Protein AF-A0A7S0KG75-F1 (afdb_monomer_lite)

Radius of gyration: 13.05 Å; chains: 1; bounding box: 37×30×33 Å

Sequence (115 aa):
DIAEVRFYCHTSNHNRVINFSTKNNWVRTMILNGQMNSNTASHWNSGTTKLKGHTGFLPDTTTSTYTGSIESKIAFLDGNYHQFAFNPGSSRWQCDDNWDTSAATSHQIWIKLAR

Foldseek 3Di:
DFQKKWKWKDKPVDQAIATKMARQPLVVVCVVPQWCPPQALCSWLPRMGHDPRHGAPPPVQWDDADTDGQQCDWGTDHPVAQTQHHNVVDPGGGHGHDDDNPMDMDMDMDTHDDD

Structure (mmCIF, N/CA/C/O backbone):
data_AF-A0A7S0KG75-F1
#
_entry.id   AF-A0A7S0KG75-F1
#
loop_
_atom_site.group_PDB
_atom_site.id
_atom_site.type_symbol
_atom_site.label_atom_id
_atom_site.label_alt_id
_atom_site.label_comp_id
_atom_site.label_asym_id
_atom_site.label_entity_id
_atom_site.label_seq_id
_atom_site.pdbx_PDB_ins_code
_atom_site.Cartn_x
_atom_site.Cartn_y
_atom_site.Cartn_z
_atom_site.occupancy
_atom_site.B_iso_or_equiv
_atom_site.auth_seq_id
_atom_site.auth_comp_id
_atom_site.auth_asym_id
_atom_site.auth_atom_id
_atom_site.pdbx_PDB_model_num
ATOM 1 N N . ASP A 1 1 ? -17.411 4.753 10.000 1.00 86.69 1 ASP A N 1
ATOM 2 C CA . ASP A 1 1 ? -15.975 4.646 10.329 1.00 86.69 1 ASP A CA 1
ATOM 3 C C . ASP A 1 1 ? -15.383 3.436 9.595 1.00 86.69 1 ASP A C 1
ATOM 5 O O . ASP A 1 1 ? -16.129 2.521 9.253 1.00 86.69 1 ASP A O 1
ATOM 9 N N . ILE A 1 2 ? -14.086 3.435 9.294 1.00 94.94 2 ILE A N 1
ATOM 10 C CA . ILE A 1 2 ? -13.360 2.292 8.713 1.00 94.94 2 ILE A CA 1
ATOM 11 C C . ILE A 1 2 ? -12.892 1.410 9.863 1.00 94.94 2 ILE A C 1
ATOM 13 O O . ILE A 1 2 ? -12.259 1.936 10.751 1.00 94.94 2 ILE A O 1
ATOM 17 N N . ALA A 1 3 ? -13.118 0.099 9.869 1.00 96.56 3 ALA A N 1
ATOM 18 C CA . ALA A 1 3 ? -12.568 -0.803 10.889 1.00 96.56 3 ALA A CA 1
ATOM 19 C C . ALA A 1 3 ? -11.146 -1.289 10.559 1.00 96.56 3 ALA A C 1
ATOM 21 O O . ALA A 1 3 ? -10.327 -1.494 11.453 1.00 96.56 3 ALA A O 1
ATOM 22 N N . GLU A 1 4 ? -10.865 -1.518 9.277 1.00 97.69 4 GLU A N 1
ATOM 23 C CA . GLU A 1 4 ? -9.626 -2.134 8.802 1.00 97.69 4 GLU A CA 1
ATOM 24 C C . GLU A 1 4 ? -9.419 -1.811 7.321 1.00 97.69 4 GLU A C 1
ATOM 26 O O . GLU A 1 4 ? -10.386 -1.726 6.556 1.00 97.69 4 GLU A O 1
ATOM 31 N N . VAL A 1 5 ? -8.160 -1.654 6.919 1.00 98.00 5 VAL A N 1
ATOM 32 C CA . VAL A 1 5 ? -7.767 -1.429 5.525 1.00 98.00 5 VAL A CA 1
ATOM 33 C C . VAL A 1 5 ? -6.897 -2.590 5.074 1.00 98.00 5 VAL A C 1
ATOM 35 O O . VAL A 1 5 ? -5.967 -2.973 5.783 1.00 98.00 5 VAL A O 1
ATOM 38 N N . ARG A 1 6 ? -7.182 -3.140 3.894 1.00 98.19 6 ARG A N 1
ATOM 39 C CA . ARG A 1 6 ? -6.338 -4.129 3.221 1.00 98.19 6 ARG A CA 1
ATOM 40 C C . ARG A 1 6 ? -5.634 -3.484 2.038 1.00 98.19 6 ARG A C 1
ATOM 42 O O . ARG A 1 6 ? -6.293 -2.856 1.215 1.00 98.19 6 ARG A O 1
ATOM 49 N N . PHE A 1 7 ? -4.337 -3.728 1.932 1.00 98.06 7 PHE A N 1
ATOM 50 C CA . PHE A 1 7 ? -3.499 -3.333 0.810 1.00 98.06 7 PHE A CA 1
ATOM 51 C C . PHE A 1 7 ? -3.077 -4.568 0.031 1.00 98.06 7 PHE A C 1
ATOM 53 O O . PHE A 1 7 ? -2.657 -5.577 0.607 1.00 98.06 7 PHE A O 1
ATOM 60 N N . TYR A 1 8 ? -3.179 -4.467 -1.286 1.00 98.19 8 TYR A N 1
ATOM 61 C CA . TYR A 1 8 ? -2.627 -5.430 -2.215 1.00 98.19 8 TYR A CA 1
ATOM 62 C C . TYR A 1 8 ? -1.927 -4.713 -3.352 1.00 98.19 8 TYR A C 1
ATOM 64 O O . TYR A 1 8 ? -2.441 -3.720 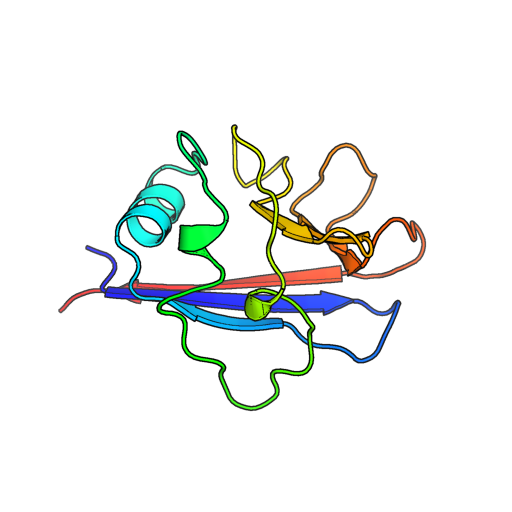-3.873 1.00 98.19 8 TYR A O 1
ATOM 72 N N . CYS A 1 9 ? -0.793 -5.252 -3.777 1.00 97.19 9 CYS A N 1
ATOM 73 C CA . CYS A 1 9 ? -0.262 -4.927 -5.083 1.00 97.19 9 CYS A CA 1
ATOM 74 C C . CYS A 1 9 ? 0.486 -6.111 -5.697 1.00 97.19 9 CYS A C 1
ATOM 76 O O . CYS A 1 9 ? 0.979 -7.004 -5.000 1.00 97.19 9 CYS A O 1
ATOM 78 N N . HIS A 1 10 ? 0.572 -6.076 -7.023 1.00 96.69 10 HIS A N 1
ATOM 79 C CA . HIS A 1 10 ? 1.372 -6.979 -7.836 1.00 96.69 10 HIS A CA 1
ATOM 80 C C . HIS A 1 10 ? 1.880 -6.239 -9.082 1.00 96.69 10 HIS A C 1
ATOM 82 O O . HIS A 1 10 ? 1.243 -5.296 -9.557 1.00 96.69 10 HIS A O 1
ATOM 88 N N . THR A 1 11 ? 3.017 -6.673 -9.619 1.00 95.69 11 THR A N 1
ATOM 89 C CA . THR A 1 11 ? 3.648 -6.125 -10.824 1.00 95.69 11 THR A CA 1
ATOM 90 C C . THR A 1 11 ? 4.145 -7.257 -11.717 1.00 95.69 11 THR A C 1
ATOM 92 O O . THR A 1 11 ? 4.580 -8.284 -11.207 1.00 95.69 11 THR A O 1
ATOM 95 N N . SER A 1 12 ? 4.135 -7.079 -13.039 1.00 95.12 12 SER A N 1
ATOM 96 C CA . SER A 1 12 ? 4.687 -8.069 -13.977 1.00 95.12 12 SER A CA 1
ATOM 97 C C . SER A 1 12 ? 6.220 -8.151 -13.958 1.00 95.12 12 SER A C 1
ATOM 99 O O . SER A 1 12 ? 6.779 -9.070 -14.547 1.00 95.12 12 SER A O 1
ATOM 101 N N . ASN A 1 13 ? 6.899 -7.212 -13.291 1.00 94.44 13 ASN A N 1
ATOM 102 C CA . ASN A 1 13 ? 8.360 -7.182 -13.154 1.00 94.44 13 ASN A CA 1
ATOM 103 C C . ASN A 1 13 ? 8.898 -8.346 -12.292 1.00 94.44 13 ASN A C 1
ATOM 105 O O . ASN A 1 13 ? 10.035 -8.783 -12.442 1.00 94.44 13 ASN A O 1
ATOM 109 N N . HIS A 1 14 ? 8.085 -8.872 -11.368 1.00 95.19 14 HIS A N 1
ATOM 110 C CA . HIS A 1 14 ? 8.473 -9.978 -10.493 1.00 95.19 14 HIS A CA 1
ATOM 111 C C . HIS A 1 14 ? 7.271 -10.708 -9.882 1.00 95.19 14 HIS A C 1
ATOM 113 O O . HIS A 1 14 ? 6.160 -10.196 -9.817 1.00 95.19 14 HIS A O 1
ATOM 119 N N . ASN A 1 15 ? 7.512 -11.872 -9.278 1.00 96.12 15 ASN A N 1
ATOM 120 C CA . ASN A 1 15 ? 6.446 -12.713 -8.714 1.00 96.12 15 ASN A CA 1
ATOM 121 C C . ASN A 1 15 ? 6.052 -12.392 -7.259 1.00 96.12 15 ASN A C 1
ATOM 123 O O . ASN A 1 15 ? 5.215 -13.092 -6.685 1.00 96.12 15 ASN A O 1
ATOM 127 N N . ARG A 1 16 ? 6.653 -11.374 -6.627 1.00 97.69 16 ARG A N 1
ATOM 128 C CA . ARG A 1 16 ? 6.275 -10.969 -5.265 1.00 97.69 16 ARG A CA 1
ATOM 129 C C . ARG A 1 16 ? 4.914 -10.275 -5.238 1.00 97.69 16 ARG A C 1
ATOM 131 O O . ARG A 1 16 ? 4.514 -9.613 -6.198 1.00 97.69 16 ARG A O 1
ATOM 138 N N . VAL A 1 17 ? 4.216 -10.441 -4.120 1.00 98.38 17 VAL A N 1
ATOM 139 C CA . VAL A 1 17 ? 2.882 -9.892 -3.875 1.00 98.38 17 VAL A CA 1
ATOM 140 C C . VAL A 1 17 ? 2.855 -9.246 -2.498 1.00 98.38 17 VAL A C 1
ATOM 142 O O . VAL A 1 17 ? 3.062 -9.916 -1.482 1.00 98.38 17 VAL A O 1
ATOM 145 N N . ILE A 1 18 ? 2.515 -7.961 -2.451 1.00 98.62 18 ILE A N 1
ATOM 146 C CA . ILE A 1 18 ? 2.139 -7.307 -1.199 1.00 98.62 18 ILE A CA 1
ATOM 147 C C . ILE A 1 18 ? 0.671 -7.641 -0.959 1.00 98.62 18 ILE A C 1
ATOM 149 O O . ILE A 1 18 ? -0.174 -7.388 -1.809 1.00 98.62 18 ILE A O 1
ATOM 153 N N . ASN A 1 19 ? 0.361 -8.244 0.184 1.00 98.62 19 ASN A N 1
ATOM 154 C CA . ASN A 1 19 ? -1.009 -8.536 0.610 1.00 98.62 19 ASN A CA 1
ATOM 155 C C . ASN A 1 19 ? -1.115 -8.520 2.140 1.00 98.62 19 ASN A C 1
ATOM 157 O O . ASN A 1 19 ? -0.722 -9.479 2.806 1.00 98.62 19 ASN A O 1
ATOM 161 N N . PHE A 1 20 ? -1.603 -7.435 2.724 1.00 98.69 20 PHE A N 1
ATOM 162 C CA . PHE A 1 20 ? -1.711 -7.306 4.179 1.00 98.69 20 PHE A CA 1
ATOM 163 C C . PHE A 1 20 ? -2.895 -6.428 4.569 1.00 98.69 20 PHE A C 1
ATOM 165 O O . PHE A 1 20 ? -3.453 -5.713 3.738 1.00 98.69 20 PHE A O 1
ATOM 172 N N . SER A 1 21 ? -3.277 -6.467 5.840 1.00 98.56 21 SER A N 1
ATOM 173 C CA . SER A 1 21 ? -4.232 -5.531 6.421 1.00 98.56 21 SER A CA 1
ATOM 174 C C . SER A 1 21 ? -3.676 -4.816 7.645 1.00 98.56 21 SER A C 1
ATOM 176 O O . SER A 1 21 ? -2.687 -5.238 8.247 1.00 98.56 21 SER A O 1
ATOM 178 N N . THR A 1 22 ? -4.295 -3.694 8.001 1.00 98.25 22 THR A N 1
ATOM 179 C CA . THR A 1 22 ? -3.955 -2.922 9.193 1.00 98.25 22 THR A CA 1
ATOM 180 C C . THR A 1 22 ? -5.185 -2.254 9.791 1.00 98.25 22 THR A C 1
ATOM 182 O O . THR A 1 22 ? -6.105 -1.822 9.089 1.00 98.25 22 THR A O 1
ATOM 185 N N . LYS A 1 23 ? -5.178 -2.152 11.120 1.00 97.75 23 LYS A N 1
ATOM 186 C CA . LYS A 1 23 ? -6.154 -1.389 11.912 1.00 97.75 23 LYS A CA 1
ATOM 187 C C . LYS A 1 23 ? -5.567 -0.074 12.428 1.00 97.75 23 LYS A C 1
ATOM 189 O O . LYS A 1 23 ? -6.199 0.597 13.243 1.00 97.75 23 LYS A O 1
ATOM 194 N N . ASN A 1 24 ? -4.361 0.281 11.978 1.00 97.69 24 ASN A N 1
ATO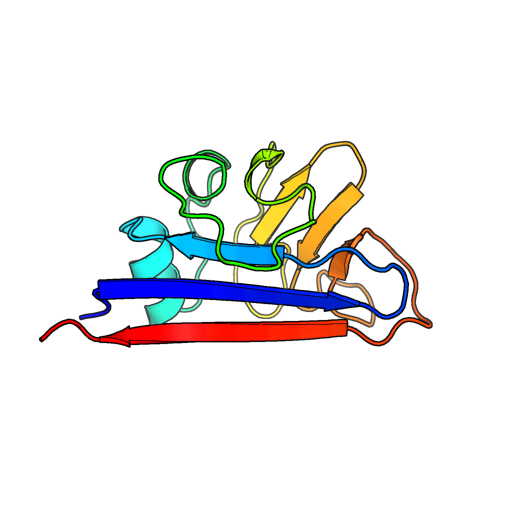M 195 C CA . ASN A 1 24 ? -3.669 1.495 12.381 1.00 97.69 24 ASN A CA 1
ATOM 196 C C . ASN A 1 24 ? -4.563 2.727 12.148 1.00 97.69 24 ASN A C 1
ATOM 198 O O . ASN A 1 24 ? -5.077 2.942 11.048 1.00 97.69 24 ASN A O 1
ATOM 202 N N . ASN A 1 25 ? -4.763 3.526 13.200 1.00 96.69 25 ASN A N 1
ATOM 203 C CA . ASN A 1 25 ? -5.694 4.653 13.175 1.00 96.69 25 ASN A CA 1
ATOM 204 C C . ASN A 1 25 ? -5.288 5.733 12.160 1.00 96.69 25 ASN A C 1
ATOM 206 O O . ASN A 1 25 ? -6.144 6.303 11.480 1.00 96.69 25 ASN A O 1
ATOM 210 N N . TRP A 1 26 ? -3.983 5.983 12.031 1.00 97.25 26 TRP A N 1
ATOM 211 C CA . TRP A 1 26 ? -3.460 6.938 11.061 1.00 97.25 26 TRP A CA 1
ATOM 212 C C . TRP A 1 26 ? -3.745 6.468 9.631 1.00 97.25 26 TRP A C 1
ATOM 214 O O . TRP A 1 26 ? -4.317 7.227 8.854 1.00 97.25 26 TRP A O 1
ATOM 224 N N . VAL A 1 27 ? -3.478 5.195 9.311 1.00 96.88 27 VAL A N 1
ATOM 225 C CA . VAL A 1 27 ? -3.757 4.631 7.974 1.00 96.88 27 VAL A CA 1
ATOM 226 C C . VAL A 1 27 ? -5.249 4.712 7.639 1.00 96.88 27 VAL A C 1
ATOM 228 O O . VAL A 1 27 ? -5.617 5.124 6.543 1.00 96.88 27 VAL A O 1
ATOM 231 N N . ARG A 1 28 ? -6.127 4.378 8.590 1.00 96.62 28 ARG A N 1
ATOM 232 C CA . ARG A 1 28 ? -7.587 4.483 8.411 1.00 96.62 28 ARG A CA 1
ATOM 233 C C . ARG A 1 28 ? -8.027 5.917 8.101 1.00 96.62 28 ARG A C 1
ATOM 235 O O . ARG A 1 28 ? -8.852 6.122 7.217 1.00 96.62 28 ARG A O 1
ATOM 242 N N . THR A 1 29 ? -7.458 6.896 8.801 1.00 95.69 29 THR A N 1
ATOM 243 C CA . THR A 1 29 ? -7.747 8.323 8.588 1.00 95.69 29 THR A CA 1
ATOM 244 C C . THR A 1 29 ? -7.220 8.801 7.236 1.00 95.69 29 THR A C 1
ATOM 246 O O . THR A 1 29 ? -7.928 9.495 6.509 1.00 95.69 29 THR A O 1
ATOM 249 N N . MET A 1 30 ? -6.010 8.377 6.872 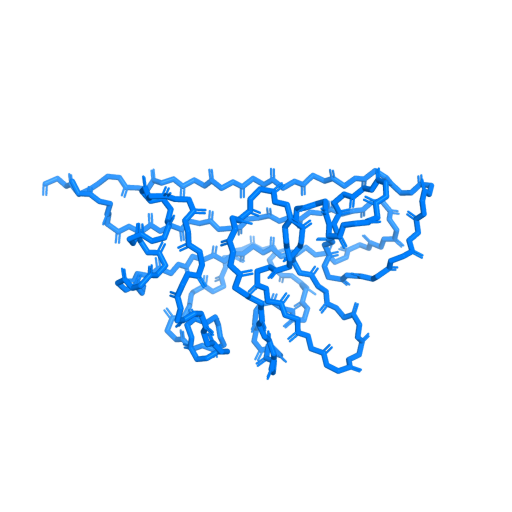1.00 95.38 30 MET A N 1
ATOM 250 C CA . MET A 1 30 ? -5.371 8.697 5.598 1.00 95.38 30 MET A CA 1
ATOM 251 C C . MET A 1 30 ? -6.180 8.169 4.404 1.00 95.38 30 MET A C 1
ATOM 253 O O . MET A 1 30 ? -6.361 8.884 3.426 1.00 95.38 30 MET A O 1
ATOM 257 N N . ILE A 1 31 ? -6.764 6.970 4.501 1.00 94.50 31 ILE A N 1
ATOM 258 C CA . ILE A 1 31 ? -7.652 6.442 3.452 1.00 94.50 31 ILE A CA 1
ATOM 259 C C . ILE A 1 31 ? -8.932 7.274 3.288 1.00 94.50 31 ILE A C 1
ATOM 261 O O . ILE A 1 31 ? -9.457 7.367 2.182 1.00 94.50 31 ILE A O 1
ATOM 265 N N . LEU A 1 32 ? -9.439 7.895 4.358 1.00 92.56 32 LEU A N 1
ATOM 266 C CA . LEU A 1 32 ? -10.638 8.736 4.286 1.00 92.56 32 LEU A CA 1
ATOM 267 C C . LEU A 1 32 ? -10.372 10.106 3.656 1.00 92.56 32 LEU A C 1
ATOM 269 O O . LEU A 1 32 ? -11.247 10.632 2.974 1.00 92.56 32 LEU A O 1
ATOM 273 N N . ASN A 1 33 ? -9.205 10.701 3.911 1.00 93.06 33 ASN A N 1
ATOM 274 C CA . ASN A 1 33 ? -8.899 12.069 3.480 1.00 93.06 33 ASN A CA 1
ATOM 275 C C . ASN A 1 33 ? -7.915 12.151 2.295 1.00 93.06 33 ASN A C 1
ATOM 277 O O . ASN A 1 33 ? -7.719 13.232 1.743 1.00 93.06 33 ASN A O 1
ATOM 281 N N . GLY A 1 34 ? -7.290 11.035 1.912 1.00 92.81 34 GLY A N 1
ATOM 282 C CA . GLY A 1 34 ? -6.304 10.950 0.833 1.00 92.81 34 GLY A CA 1
ATOM 283 C C . GLY A 1 34 ? -4.944 11.584 1.149 1.00 92.81 34 GLY A C 1
ATOM 284 O O . GLY A 1 34 ? -4.111 11.698 0.254 1.00 92.81 34 GLY A O 1
ATOM 285 N N . GLN A 1 35 ? -4.694 12.011 2.391 1.00 95.75 35 GLN A N 1
ATOM 286 C CA . GLN A 1 35 ? -3.505 12.775 2.776 1.00 95.75 35 GLN A CA 1
ATOM 287 C C . GLN A 1 35 ? -2.572 11.971 3.680 1.00 95.75 35 GLN A C 1
ATOM 289 O O . GLN A 1 35 ? -2.940 11.526 4.765 1.00 95.75 35 GLN A O 1
ATOM 294 N N . MET A 1 36 ? -1.307 11.886 3.283 1.00 95.25 36 MET A N 1
ATOM 295 C CA . MET A 1 36 ? -0.229 11.222 4.018 1.00 95.25 36 MET A CA 1
ATOM 296 C C . MET A 1 36 ? 0.535 12.196 4.930 1.00 95.25 36 MET A C 1
ATOM 298 O O . MET A 1 36 ? 1.748 12.093 5.110 1.00 95.25 36 MET A O 1
ATOM 302 N N . ASN A 1 37 ? -0.154 13.181 5.504 1.00 95.06 37 ASN A N 1
ATOM 303 C CA . ASN A 1 37 ? 0.462 14.100 6.460 1.00 95.06 37 ASN A CA 1
ATOM 304 C C . ASN A 1 37 ? 0.891 13.334 7.719 1.00 95.06 37 ASN A C 1
ATOM 306 O O . ASN A 1 37 ? 0.141 12.502 8.228 1.00 95.06 37 ASN A O 1
ATOM 310 N N . SER A 1 38 ? 2.103 13.611 8.208 1.00 95.44 38 SER A N 1
ATOM 311 C CA . SER A 1 38 ? 2.709 12.901 9.347 1.00 95.44 38 SER A CA 1
ATOM 312 C C . SER A 1 38 ? 2.875 11.389 9.130 1.00 95.44 38 SER A C 1
ATOM 314 O O . SER A 1 38 ? 2.859 10.626 10.090 1.00 95.44 38 SER A O 1
ATOM 316 N N . ASN A 1 39 ? 3.041 10.948 7.879 1.00 97.06 39 ASN A N 1
ATOM 317 C CA . ASN A 1 39 ? 3.322 9.551 7.558 1.00 97.06 39 ASN A CA 1
ATOM 318 C C . ASN A 1 39 ? 4.683 9.112 8.113 1.00 97.06 39 ASN A C 1
ATOM 320 O O . ASN A 1 39 ? 5.696 9.771 7.876 1.00 97.06 39 ASN A O 1
ATOM 324 N N . THR A 1 40 ? 4.721 7.971 8.794 1.00 97.38 40 THR A N 1
ATOM 325 C CA . THR A 1 40 ? 5.933 7.412 9.401 1.00 97.38 40 THR A CA 1
ATOM 326 C C . THR A 1 40 ? 6.048 5.924 9.097 1.00 97.38 40 THR A C 1
ATOM 328 O O . THR A 1 40 ? 5.043 5.236 8.920 1.00 97.38 40 THR A O 1
ATOM 331 N N . ALA A 1 41 ? 7.276 5.400 9.073 1.00 97.69 41 ALA A N 1
ATOM 332 C CA . ALA A 1 41 ? 7.526 3.982 8.801 1.00 97.69 41 ALA A CA 1
ATOM 333 C C . ALA A 1 41 ? 6.782 3.044 9.772 1.00 97.69 41 ALA A C 1
ATOM 335 O O . ALA A 1 41 ? 6.292 1.991 9.364 1.00 97.69 41 ALA A O 1
ATOM 336 N N . SER A 1 42 ? 6.618 3.459 11.035 1.00 97.81 42 SER A N 1
ATOM 337 C CA . SER A 1 42 ? 5.930 2.679 12.072 1.00 97.81 42 SER A CA 1
ATOM 338 C C . SER A 1 42 ? 4.431 2.496 11.827 1.00 97.81 42 SER A C 1
ATOM 340 O O . SER A 1 42 ? 3.817 1.614 12.424 1.00 97.81 42 SER A O 1
ATOM 342 N N . HIS A 1 43 ? 3.823 3.286 10.937 1.00 98.06 43 HIS A N 1
ATOM 343 C CA . HIS A 1 43 ? 2.446 3.056 10.497 1.00 98.06 43 HIS A CA 1
ATOM 344 C C . HIS A 1 43 ? 2.304 1.833 9.581 1.00 98.06 43 HIS A C 1
ATOM 346 O O . HIS A 1 43 ? 1.193 1.317 9.438 1.00 98.06 43 HIS A O 1
ATOM 352 N N . TRP A 1 44 ? 3.412 1.363 9.001 1.00 97.81 44 TRP A N 1
ATOM 353 C CA . TRP A 1 44 ? 3.443 0.311 7.987 1.00 97.81 44 TRP A CA 1
ATOM 354 C C . TRP A 1 44 ? 4.180 -0.945 8.455 1.00 97.81 44 TRP A C 1
ATOM 356 O O . TRP A 1 44 ? 3.669 -2.043 8.266 1.00 97.81 44 TRP A O 1
ATOM 366 N N . ASN A 1 45 ? 5.336 -0.811 9.109 1.00 97.50 45 ASN A N 1
ATOM 367 C CA . ASN A 1 45 ? 6.153 -1.962 9.528 1.00 97.50 45 ASN A CA 1
ATOM 368 C C . ASN A 1 45 ? 5.737 -2.589 10.875 1.00 97.50 45 ASN A C 1
ATOM 370 O O . ASN A 1 45 ? 6.409 -3.487 11.377 1.00 97.50 45 ASN A O 1
ATOM 374 N N . SER A 1 46 ? 4.641 -2.125 11.482 1.00 95.75 46 SER A N 1
ATOM 375 C CA . SER A 1 46 ? 4.147 -2.620 12.769 1.00 95.75 46 SER A CA 1
ATOM 376 C C . SER A 1 46 ? 2.620 -2.633 12.820 1.00 95.75 46 SER A C 1
ATOM 378 O O . SER A 1 46 ? 1.947 -1.821 12.184 1.00 95.75 46 SER A O 1
ATOM 380 N N . GLY A 1 47 ? 2.052 -3.568 13.588 1.00 95.69 47 GLY A N 1
ATOM 381 C CA . GLY A 1 47 ? 0.600 -3.685 13.767 1.00 95.69 47 GLY A CA 1
ATOM 382 C C . GLY A 1 47 ? -0.164 -4.095 12.501 1.00 95.69 47 GLY A C 1
ATOM 383 O O . GLY A 1 47 ? -1.367 -3.844 12.401 1.00 95.69 47 GLY A O 1
ATOM 384 N N . THR A 1 48 ? 0.521 -4.708 11.535 1.00 97.94 48 THR A N 1
ATOM 385 C CA . THR A 1 48 ? -0.068 -5.250 10.307 1.00 97.94 48 THR A CA 1
ATOM 386 C C . THR A 1 48 ? -0.351 -6.743 10.437 1.00 97.94 48 THR A C 1
ATOM 388 O O . THR A 1 48 ? 0.178 -7.446 11.297 1.00 97.94 48 THR A O 1
ATOM 391 N N . THR A 1 49 ? -1.235 -7.248 9.583 1.00 98.44 49 THR A N 1
ATOM 392 C CA . THR A 1 49 ? -1.530 -8.674 9.449 1.00 98.44 49 THR A CA 1
ATOM 393 C C . THR A 1 49 ? -1.275 -9.092 8.010 1.00 98.44 49 THR A C 1
ATOM 395 O O . THR A 1 49 ? -2.007 -8.700 7.101 1.00 98.44 49 THR A O 1
ATOM 398 N N . LYS A 1 50 ? -0.234 -9.897 7.788 1.00 98.38 50 LYS A N 1
ATOM 399 C CA . LYS A 1 50 ? 0.030 -10.504 6.478 1.00 98.38 50 LYS A CA 1
ATOM 400 C C . LYS A 1 50 ? -1.085 -11.489 6.142 1.00 98.38 50 LYS A C 1
ATOM 402 O O . LYS A 1 50 ? -1.440 -12.342 6.954 1.00 98.38 50 LYS A O 1
ATOM 407 N N . LEU A 1 51 ? -1.650 -11.360 4.947 1.00 98.44 51 LEU A N 1
ATOM 408 C CA . LEU A 1 51 ? -2.732 -12.217 4.473 1.00 98.44 51 LEU A CA 1
ATOM 409 C C . LEU A 1 51 ? -2.172 -13.348 3.604 1.00 98.44 51 LEU A C 1
ATOM 411 O O . LEU A 1 51 ? -1.043 -13.284 3.115 1.00 98.44 51 LEU A O 1
ATOM 415 N N . LYS A 1 52 ? -2.970 -14.399 3.384 1.00 98.19 52 LYS A N 1
ATOM 416 C CA . LYS A 1 52 ? -2.571 -15.533 2.538 1.00 98.19 52 LYS A CA 1
ATOM 417 C C . LYS A 1 52 ? -2.097 -15.043 1.161 1.00 98.19 52 LYS A C 1
ATOM 419 O O . LYS A 1 52 ? -2.784 -14.254 0.513 1.00 98.19 52 LYS A O 1
ATOM 424 N N . GLY A 1 53 ? -0.939 -15.537 0.719 1.00 97.31 53 GLY A N 1
ATOM 425 C CA . GLY A 1 53 ? -0.328 -15.170 -0.563 1.00 97.31 53 GLY A CA 1
ATOM 426 C C . GLY A 1 53 ? 0.581 -13.938 -0.520 1.00 97.31 53 GLY A C 1
ATOM 427 O O . GLY A 1 53 ? 1.065 -13.532 -1.567 1.00 97.31 53 GLY A O 1
ATOM 428 N N . HIS A 1 54 ? 0.822 -13.347 0.653 1.00 98.56 54 HIS A N 1
ATOM 429 C CA . HIS A 1 54 ? 1.855 -12.326 0.820 1.00 98.56 54 HIS A CA 1
ATOM 430 C C . HIS A 1 54 ? 3.256 -12.919 0.612 1.00 98.56 54 HIS A C 1
ATOM 432 O O . HIS A 1 54 ? 3.612 -13.889 1.282 1.00 98.56 54 HIS A O 1
ATOM 438 N N . THR A 1 55 ? 4.049 -12.321 -0.275 1.00 98.50 55 THR A N 1
ATOM 439 C CA . THR A 1 55 ? 5.439 -12.726 -0.564 1.00 98.50 55 THR A CA 1
ATOM 440 C C . THR A 1 55 ? 6.393 -11.543 -0.775 1.00 98.50 55 THR A C 1
ATOM 442 O O . THR A 1 55 ? 7.567 -11.766 -1.067 1.00 98.50 55 THR A O 1
ATOM 445 N N . GLY A 1 56 ? 5.902 -10.304 -0.664 1.00 97.81 56 GLY A N 1
ATOM 446 C CA . GLY A 1 56 ? 6.714 -9.089 -0.746 1.00 97.81 56 GLY A CA 1
ATOM 447 C C . GLY A 1 56 ? 7.591 -8.859 0.483 1.00 97.81 56 GLY A C 1
ATOM 448 O O . GLY A 1 56 ? 7.396 -9.485 1.527 1.00 97.81 56 GLY A O 1
ATOM 449 N N . PHE A 1 57 ? 8.559 -7.956 0.345 1.00 98.12 57 PHE A N 1
ATOM 450 C CA . PHE A 1 57 ? 9.366 -7.479 1.471 1.00 98.12 57 PHE A CA 1
ATOM 451 C C . PHE A 1 57 ? 8.599 -6.442 2.296 1.00 98.12 57 PHE A C 1
ATOM 453 O O . PHE A 1 57 ? 8.606 -6.469 3.530 1.00 98.12 57 PHE A O 1
ATOM 460 N N . LEU A 1 58 ? 7.875 -5.558 1.611 1.00 98.12 58 LEU A N 1
ATOM 461 C CA . LEU A 1 58 ? 6.992 -4.596 2.247 1.00 98.12 58 LEU A CA 1
ATOM 462 C C . LEU A 1 58 ? 5.660 -5.243 2.690 1.00 98.12 58 LEU A C 1
ATOM 464 O O . LEU A 1 58 ? 5.113 -6.091 1.984 1.00 98.12 58 LEU A O 1
ATOM 468 N N . PRO A 1 59 ? 5.067 -4.806 3.819 1.00 98.06 59 PRO A N 1
ATOM 469 C CA . PRO A 1 59 ? 5.398 -3.574 4.533 1.00 98.06 59 PRO A CA 1
ATOM 470 C C . PRO A 1 59 ? 6.443 -3.745 5.648 1.00 98.06 59 PRO A C 1
ATOM 472 O O . PRO A 1 59 ? 6.881 -2.737 6.201 1.00 98.06 59 PRO A O 1
ATOM 475 N N . ASP A 1 60 ? 6.858 -4.975 5.968 1.00 98.06 60 ASP A N 1
ATOM 476 C CA . ASP A 1 60 ? 7.714 -5.281 7.126 1.00 98.06 60 ASP A CA 1
ATOM 477 C C . ASP A 1 60 ? 9.080 -4.577 7.046 1.00 98.06 60 ASP A C 1
ATOM 479 O O . ASP A 1 60 ? 9.592 -4.107 8.061 1.00 98.06 60 ASP A O 1
ATOM 483 N N . THR A 1 61 ? 9.655 -4.443 5.847 1.00 98.06 61 THR A N 1
ATOM 484 C CA . THR A 1 61 ? 10.956 -3.782 5.652 1.00 98.06 61 THR A CA 1
ATOM 485 C C . THR A 1 61 ? 10.882 -2.259 5.557 1.00 98.06 61 THR A C 1
ATOM 487 O O . THR A 1 61 ? 11.918 -1.627 5.376 1.00 98.06 61 THR A O 1
ATOM 490 N N . THR A 1 62 ? 9.702 -1.641 5.696 1.00 98.38 62 THR A N 1
ATOM 491 C CA . THR A 1 62 ? 9.555 -0.183 5.547 1.00 98.38 62 THR A CA 1
ATOM 492 C C . THR A 1 62 ? 10.501 0.568 6.486 1.00 98.38 62 THR A C 1
ATOM 494 O O . THR A 1 62 ? 10.399 0.451 7.710 1.00 98.38 62 THR A O 1
ATOM 497 N N . THR A 1 63 ? 11.364 1.410 5.917 1.00 98.19 63 THR A N 1
ATOM 498 C CA . THR A 1 63 ? 12.266 2.306 6.663 1.00 98.19 63 THR A CA 1
ATOM 499 C C . THR A 1 63 ? 11.996 3.779 6.390 1.00 98.19 63 THR A C 1
ATOM 501 O O . THR A 1 63 ? 12.476 4.641 7.125 1.00 98.19 63 THR A O 1
ATOM 504 N N . SER A 1 64 ? 11.259 4.106 5.331 1.00 96.62 64 SER A N 1
ATOM 505 C CA . SER A 1 64 ? 11.015 5.488 4.921 1.00 96.62 64 SER A CA 1
ATOM 506 C C . SER A 1 64 ? 9.612 5.665 4.352 1.00 96.62 64 SER A C 1
ATOM 508 O O . SER A 1 64 ? 8.939 4.703 3.979 1.00 96.62 64 SER A O 1
ATOM 510 N N . THR A 1 65 ? 9.158 6.914 4.321 1.00 95.81 65 THR A N 1
ATOM 511 C CA . THR A 1 65 ? 7.815 7.320 3.897 1.00 95.81 65 THR A CA 1
ATOM 512 C C . THR A 1 65 ? 7.868 8.696 3.238 1.00 95.81 65 THR A C 1
ATOM 514 O O . THR A 1 65 ? 8.814 9.455 3.450 1.00 95.81 65 THR A O 1
ATOM 517 N N . TYR A 1 66 ? 6.837 9.033 2.461 1.00 93.75 66 TYR A N 1
ATOM 518 C CA . TYR A 1 66 ? 6.622 10.390 1.955 1.00 93.75 66 TYR A CA 1
ATOM 519 C C . TYR A 1 66 ? 5.305 10.965 2.477 1.00 93.75 66 TYR A C 1
ATOM 521 O O . TYR A 1 66 ? 4.415 10.245 2.940 1.00 93.75 66 TYR A O 1
ATOM 529 N N . THR A 1 67 ? 5.194 12.287 2.379 1.00 93.44 67 THR A N 1
ATOM 530 C CA . THR A 1 67 ? 3.989 13.062 2.681 1.00 93.44 67 THR A CA 1
ATOM 531 C C . THR A 1 67 ? 3.360 13.618 1.397 1.00 93.44 67 THR A C 1
ATOM 533 O O . THR A 1 67 ? 3.966 13.585 0.322 1.00 93.44 67 THR A O 1
ATOM 536 N N . GLY A 1 68 ? 2.128 14.123 1.500 1.00 91.25 68 GLY A N 1
ATOM 537 C CA . GLY A 1 68 ? 1.334 14.621 0.370 1.00 91.25 68 GLY A CA 1
ATOM 538 C C . GLY A 1 68 ? 0.139 13.721 0.056 1.00 91.25 68 GLY A C 1
ATOM 539 O O . GLY A 1 68 ? -0.305 12.962 0.916 1.00 91.25 68 GLY A O 1
ATOM 540 N N . SER A 1 69 ? -0.389 13.804 -1.166 1.00 91.00 69 SER A N 1
ATOM 541 C CA . SER A 1 69 ? -1.530 12.979 -1.579 1.00 91.00 69 SER A CA 1
ATOM 542 C C . SER A 1 69 ? -1.105 11.538 -1.865 1.00 91.00 69 SER A C 1
ATOM 544 O O . SER A 1 69 ? -0.112 11.316 -2.565 1.00 91.00 69 SER A O 1
ATOM 546 N N . ILE A 1 70 ? -1.870 10.560 -1.366 1.00 88.25 70 ILE A N 1
ATOM 547 C CA . ILE A 1 70 ? -1.610 9.134 -1.614 1.00 88.25 70 ILE A CA 1
ATOM 548 C C . ILE A 1 70 ? -1.620 8.795 -3.108 1.00 88.25 70 ILE A C 1
ATOM 550 O O . ILE A 1 70 ? -0.872 7.921 -3.518 1.00 88.25 70 ILE A O 1
ATOM 554 N N . GLU A 1 71 ? -2.398 9.500 -3.933 1.00 85.75 71 GLU A N 1
ATOM 555 C CA . GLU A 1 71 ? -2.585 9.174 -5.356 1.00 85.75 71 GLU A CA 1
ATOM 556 C C . GLU A 1 71 ? -1.408 9.559 -6.274 1.00 85.75 71 GLU A C 1
ATOM 558 O O . GLU A 1 71 ? -1.420 9.239 -7.462 1.00 85.75 71 GLU A O 1
ATOM 563 N N . SER A 1 72 ? -0.403 10.264 -5.743 1.00 86.12 72 SER A N 1
ATOM 564 C CA . SER A 1 72 ? 0.708 10.831 -6.530 1.00 86.12 72 SER A CA 1
ATOM 565 C C . SER A 1 72 ? 2.080 10.695 -5.862 1.00 86.12 72 SER A C 1
ATOM 567 O O . SER A 1 72 ? 3.032 11.406 -6.207 1.00 86.12 72 SER A O 1
ATOM 569 N N . LYS A 1 73 ? 2.185 9.841 -4.839 1.00 89.38 73 LYS A N 1
ATOM 570 C CA . LYS A 1 73 ? 3.375 9.713 -3.996 1.00 89.38 73 LYS A CA 1
ATOM 571 C C . LYS A 1 73 ? 3.638 8.267 -3.579 1.00 89.38 73 LYS A C 1
ATOM 573 O O . LYS A 1 73 ? 2.842 7.353 -3.791 1.00 89.38 73 LYS A O 1
ATOM 578 N N . ILE A 1 74 ? 4.807 8.084 -2.974 1.00 90.81 74 ILE A N 1
ATOM 579 C CA . ILE A 1 74 ? 5.236 6.830 -2.358 1.00 90.81 74 ILE A CA 1
ATOM 580 C C . ILE A 1 74 ? 4.635 6.766 -0.954 1.00 90.81 74 ILE A C 1
ATOM 582 O O . ILE A 1 74 ? 4.905 7.634 -0.126 1.00 90.81 74 ILE A O 1
ATOM 586 N N . ALA A 1 75 ? 3.833 5.746 -0.666 1.00 93.12 75 ALA A N 1
ATOM 587 C CA . ALA A 1 75 ? 3.265 5.587 0.668 1.00 93.12 75 ALA A CA 1
ATOM 588 C C . ALA A 1 75 ? 4.334 5.116 1.662 1.00 93.12 75 ALA A C 1
ATOM 590 O O . ALA A 1 75 ? 4.480 5.685 2.745 1.00 93.12 75 ALA A O 1
ATOM 591 N N . PHE A 1 76 ? 5.107 4.106 1.271 1.00 95.50 76 PHE A N 1
ATOM 592 C CA . PHE A 1 76 ? 6.171 3.520 2.076 1.00 95.50 76 PHE A CA 1
ATOM 593 C C . PHE A 1 76 ? 7.204 2.816 1.192 1.00 95.50 76 PHE A C 1
ATOM 595 O O . PHE A 1 76 ? 6.875 2.324 0.109 1.00 95.50 76 PHE A O 1
ATOM 602 N N . LEU A 1 77 ? 8.454 2.804 1.659 1.00 96.19 77 LEU A N 1
ATOM 603 C CA . LEU A 1 77 ? 9.594 2.203 0.971 1.00 96.19 77 LEU A CA 1
ATOM 604 C C . LEU A 1 77 ? 10.678 1.715 1.936 1.00 96.19 77 LEU A C 1
ATOM 606 O O . LEU A 1 77 ? 10.708 2.095 3.114 1.00 96.19 77 LEU A O 1
ATOM 610 N N . ASP A 1 78 ? 11.598 0.918 1.398 1.00 96.94 78 ASP A N 1
ATOM 611 C CA . ASP A 1 78 ? 12.839 0.523 2.059 1.00 96.94 78 ASP A CA 1
ATOM 612 C C . ASP A 1 78 ? 14.101 0.946 1.279 1.00 96.94 78 ASP A C 1
ATOM 614 O O . ASP A 1 78 ? 14.037 1.482 0.169 1.00 96.94 78 ASP A O 1
ATOM 618 N N . GLY A 1 79 ? 15.271 0.726 1.887 1.00 93.62 79 GLY A N 1
ATOM 619 C CA . GLY A 1 79 ? 16.574 1.065 1.301 1.00 93.62 79 GLY A CA 1
ATOM 620 C C . GLY A 1 79 ? 17.019 0.181 0.128 1.00 93.62 79 GLY A C 1
ATOM 621 O O . GLY A 1 79 ? 18.022 0.496 -0.504 1.00 93.62 79 GLY A O 1
ATOM 622 N N . ASN A 1 80 ? 16.291 -0.897 -0.183 1.00 93.81 80 ASN A N 1
ATOM 623 C CA . ASN A 1 80 ? 16.567 -1.794 -1.311 1.00 93.81 80 ASN A CA 1
ATOM 624 C C . ASN A 1 80 ? 15.684 -1.479 -2.523 1.00 93.81 80 ASN A C 1
ATOM 626 O O . ASN A 1 80 ? 15.560 -2.294 -3.435 1.00 93.81 80 ASN A O 1
ATOM 630 N N . TYR A 1 81 ? 15.085 -0.287 -2.535 1.00 89.44 81 TYR A N 1
ATOM 631 C CA . TYR A 1 81 ? 14.199 0.188 -3.583 1.00 89.44 81 TYR A CA 1
ATOM 632 C C . TYR A 1 81 ? 12.887 -0.594 -3.735 1.00 89.44 81 TYR A C 1
ATOM 634 O O . TYR A 1 81 ? 12.231 -0.481 -4.772 1.00 89.44 81 TYR A O 1
ATOM 642 N N . HIS A 1 82 ? 12.448 -1.325 -2.710 1.00 95.06 82 HIS A N 1
ATOM 643 C CA . HIS A 1 82 ? 11.074 -1.812 -2.673 1.00 95.06 82 HIS A CA 1
ATOM 644 C C . HIS A 1 82 ? 10.151 -0.653 -2.296 1.00 95.06 82 HIS A C 1
ATOM 646 O O . HIS A 1 82 ? 10.409 0.060 -1.322 1.00 95.06 82 HIS A O 1
ATOM 652 N N . GLN A 1 83 ? 9.083 -0.440 -3.068 1.00 94.69 83 GLN A N 1
ATOM 653 C CA . GLN A 1 83 ? 8.174 0.693 -2.868 1.00 94.69 83 GLN A CA 1
ATOM 654 C C . GLN A 1 83 ? 6.716 0.284 -3.060 1.00 94.69 83 GLN A C 1
ATOM 656 O O . GLN A 1 83 ? 6.400 -0.534 -3.920 1.00 94.69 83 GLN A O 1
ATOM 661 N N . PHE A 1 84 ? 5.817 0.897 -2.293 1.00 95.06 84 PHE A N 1
ATOM 662 C CA . PHE A 1 84 ? 4.384 0.918 -2.582 1.00 95.06 84 PHE A CA 1
ATOM 663 C C . PHE A 1 84 ? 4.006 2.350 -2.955 1.00 95.06 84 PHE A C 1
ATOM 665 O O . PHE A 1 84 ? 3.929 3.229 -2.088 1.00 95.06 84 PHE A O 1
ATOM 672 N N . ALA A 1 85 ? 3.849 2.613 -4.251 1.00 92.31 85 ALA A N 1
ATOM 673 C CA . ALA A 1 85 ? 3.735 3.976 -4.752 1.00 92.31 85 ALA A CA 1
ATOM 674 C C . ALA A 1 85 ? 2.687 4.126 -5.851 1.00 92.31 85 ALA A C 1
ATOM 676 O O . ALA A 1 85 ? 2.680 3.387 -6.839 1.00 92.31 85 ALA A O 1
ATOM 677 N N . PHE A 1 86 ? 1.876 5.174 -5.724 1.00 88.00 86 PHE A N 1
ATOM 678 C CA . PHE A 1 86 ? 0.948 5.604 -6.761 1.00 88.00 86 PHE A CA 1
ATOM 679 C C . PHE A 1 86 ? 1.568 6.789 -7.489 1.00 88.00 86 PHE A C 1
ATOM 681 O O . PHE A 1 86 ? 1.646 7.883 -6.944 1.00 88.00 86 PHE A O 1
ATOM 688 N N . ASN A 1 87 ? 2.042 6.558 -8.714 1.00 77.56 87 ASN A N 1
ATOM 689 C CA . ASN A 1 87 ? 2.570 7.599 -9.603 1.00 77.56 87 ASN A CA 1
ATOM 690 C C . ASN A 1 87 ? 3.578 8.559 -8.916 1.00 77.56 87 ASN A C 1
ATOM 692 O O . ASN A 1 87 ? 3.327 9.763 -8.833 1.00 77.56 87 ASN A O 1
ATOM 696 N N . PRO A 1 88 ? 4.721 8.069 -8.398 1.00 71.50 88 PRO A N 1
ATOM 697 C CA . PRO A 1 88 ? 5.678 8.874 -7.632 1.00 71.50 88 PRO A CA 1
ATOM 698 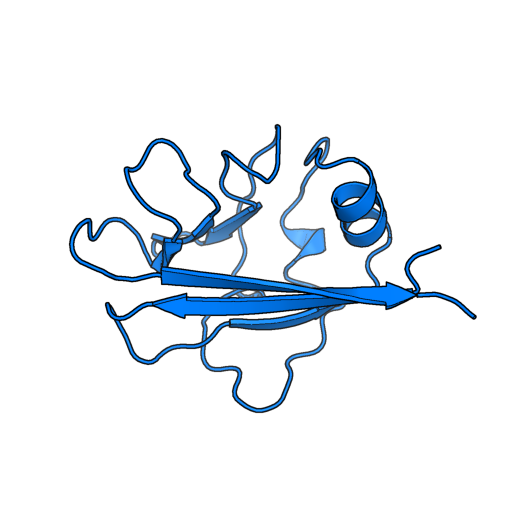C C . PRO A 1 88 ? 6.546 9.806 -8.502 1.00 71.50 88 PRO A C 1
ATOM 700 O O . PRO A 1 88 ? 7.735 9.979 -8.248 1.00 71.50 88 PRO A O 1
ATOM 703 N N . GLY A 1 89 ? 5.978 10.389 -9.561 1.00 70.69 89 GLY A N 1
ATOM 704 C CA . GLY A 1 89 ? 6.723 11.101 -10.605 1.00 70.69 89 GLY A CA 1
ATOM 705 C C . GLY A 1 89 ? 7.368 10.176 -11.643 1.00 70.69 89 GLY A C 1
ATOM 706 O O . GLY A 1 89 ? 8.097 10.647 -12.512 1.00 70.69 89 GLY A O 1
ATOM 707 N N . SER A 1 90 ? 7.097 8.871 -11.571 1.00 65.31 90 SER A N 1
ATOM 708 C CA . SER A 1 90 ? 7.386 7.902 -12.627 1.00 65.31 90 SER A CA 1
ATOM 709 C C . SER A 1 90 ? 6.114 7.632 -13.431 1.00 65.31 90 SER A C 1
ATOM 711 O O . SER A 1 90 ? 5.008 7.767 -12.920 1.00 65.31 90 SER A O 1
ATOM 713 N N . SER A 1 91 ? 6.242 7.220 -14.691 1.00 73.31 91 SER A N 1
ATOM 714 C CA . SER A 1 91 ? 5.093 6.954 -15.569 1.00 73.31 91 SER A CA 1
ATOM 715 C C . SER A 1 91 ? 4.222 5.755 -15.146 1.00 73.31 91 SER A C 1
ATOM 717 O O . SER A 1 91 ? 3.292 5.413 -15.876 1.00 73.31 91 SER A O 1
ATOM 719 N N . ARG A 1 92 ? 4.488 5.105 -13.996 1.00 8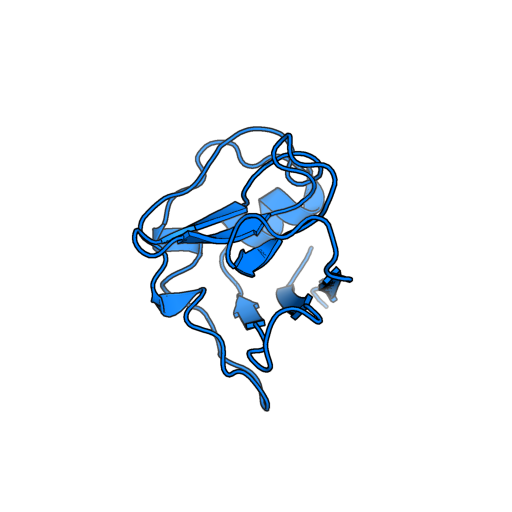5.38 92 ARG A N 1
ATOM 720 C CA . ARG A 1 92 ? 3.695 3.977 -13.483 1.00 85.38 92 ARG A CA 1
ATOM 721 C C . ARG A 1 92 ? 3.635 3.894 -11.956 1.00 85.38 92 ARG A C 1
ATOM 723 O O . ARG A 1 92 ? 4.428 4.489 -11.235 1.00 85.38 92 ARG A O 1
ATOM 730 N N . TRP A 1 93 ? 2.705 3.086 -11.460 1.00 90.62 93 TRP A N 1
ATOM 731 C CA . TRP A 1 93 ? 2.656 2.671 -10.056 1.00 90.62 93 TRP A CA 1
ATOM 732 C C . TRP A 1 93 ? 3.754 1.639 -9.758 1.00 90.62 93 TRP A C 1
ATOM 734 O O . TRP A 1 93 ? 4.159 0.903 -10.656 1.00 90.62 93 TRP A O 1
ATOM 744 N N . GLN A 1 94 ? 4.234 1.573 -8.515 1.00 92.44 94 GLN A N 1
ATOM 745 C CA . GLN A 1 94 ? 5.342 0.697 -8.096 1.00 92.44 94 GLN A CA 1
ATOM 746 C C . GLN A 1 94 ? 4.910 -0.216 -6.958 1.00 92.44 94 GLN A C 1
ATOM 748 O O . GLN A 1 94 ? 4.198 0.228 -6.060 1.00 92.44 94 GLN A O 1
ATOM 753 N N . CYS A 1 95 ? 5.308 -1.484 -7.027 1.00 95.31 95 CYS A N 1
ATOM 754 C CA . CYS A 1 95 ? 4.863 -2.520 -6.106 1.00 95.31 95 CYS A CA 1
ATOM 755 C C . CYS A 1 95 ? 6.017 -3.437 -5.733 1.00 95.31 95 CYS A C 1
ATOM 757 O O . CYS A 1 95 ? 6.365 -4.323 -6.506 1.00 95.31 95 CYS A O 1
ATOM 759 N N . ASP A 1 96 ? 6.568 -3.239 -4.536 1.00 95.75 96 ASP A N 1
ATOM 760 C CA . ASP A 1 96 ? 7.732 -3.976 -4.038 1.00 95.75 96 ASP A CA 1
ATOM 761 C C . ASP A 1 96 ? 8.911 -3.944 -5.033 1.00 95.75 96 ASP A C 1
ATOM 763 O O . ASP A 1 96 ? 9.704 -4.881 -5.111 1.00 95.75 96 ASP A O 1
ATOM 767 N N . ASP A 1 97 ? 8.997 -2.860 -5.814 1.00 92.44 97 ASP A N 1
ATOM 768 C CA . ASP A 1 97 ? 10.009 -2.606 -6.834 1.00 92.44 97 ASP A CA 1
ATOM 769 C C . ASP A 1 97 ? 10.253 -1.108 -7.049 1.00 92.44 97 ASP A C 1
ATOM 771 O O . ASP A 1 97 ? 9.512 -0.250 -6.558 1.00 92.44 97 ASP A O 1
ATOM 775 N N . ASN A 1 98 ? 11.293 -0.796 -7.823 1.00 86.44 98 ASN A N 1
ATOM 776 C CA . ASN A 1 98 ? 11.493 0.508 -8.429 1.00 86.44 98 ASN A CA 1
ATOM 777 C C . ASN A 1 98 ? 11.622 0.386 -9.950 1.00 86.44 98 ASN A C 1
ATOM 779 O O . ASN A 1 98 ? 12.083 -0.612 -10.486 1.00 86.44 98 ASN A O 1
ATOM 783 N N . TRP A 1 99 ? 11.213 1.455 -10.630 1.00 73.88 99 TRP A N 1
ATOM 784 C CA . TRP A 1 99 ? 11.707 1.833 -11.957 1.00 73.88 99 TRP A CA 1
ATOM 785 C C . TRP A 1 99 ? 11.843 0.712 -13.012 1.00 73.88 99 TRP A C 1
ATOM 787 O O . TRP A 1 99 ? 12.934 0.373 -13.456 1.00 73.88 99 TRP A O 1
ATOM 797 N N . ASP A 1 100 ? 10.707 0.225 -13.509 1.00 80.75 100 ASP A N 1
ATOM 798 C CA . ASP A 1 100 ? 10.644 -0.500 -14.788 1.00 80.75 100 ASP A CA 1
ATOM 799 C C . ASP A 1 100 ? 9.430 -0.010 -15.575 1.00 80.75 100 ASP A C 1
ATOM 801 O O . ASP A 1 100 ? 8.308 -0.420 -15.305 1.00 80.75 100 ASP A O 1
ATOM 805 N N . THR A 1 101 ? 9.620 0.893 -16.530 1.00 82.12 101 THR A N 1
ATOM 806 C CA . THR A 1 101 ? 8.509 1.514 -17.267 1.00 82.12 101 THR A CA 1
ATOM 807 C C . THR A 1 101 ? 7.746 0.547 -18.176 1.00 82.12 101 THR A C 1
ATOM 809 O O . THR A 1 101 ? 6.701 0.930 -18.697 1.00 82.12 101 THR A O 1
ATOM 812 N N . SER A 1 102 ? 8.231 -0.685 -18.358 1.00 86.81 102 SER A N 1
ATOM 813 C CA . SER A 1 102 ? 7.572 -1.715 -19.166 1.00 86.81 102 SER A CA 1
ATOM 814 C C . SER A 1 102 ? 6.607 -2.600 -18.368 1.00 86.81 102 SER A C 1
ATOM 816 O O . SER A 1 102 ? 5.785 -3.302 -18.959 1.00 86.81 102 SER A O 1
ATOM 818 N N . ALA A 1 103 ? 6.666 -2.554 -17.033 1.00 90.31 103 ALA A N 1
ATOM 819 C CA . ALA A 1 103 ? 5.864 -3.418 -16.181 1.00 90.31 103 ALA A CA 1
ATOM 820 C C . ALA A 1 103 ? 4.421 -2.924 -16.003 1.00 90.31 103 ALA A C 1
ATOM 822 O O . ALA A 1 103 ? 4.158 -1.745 -15.754 1.00 90.31 103 ALA A O 1
ATOM 823 N N . ALA A 1 104 ? 3.477 -3.865 -16.037 1.00 92.00 104 ALA A N 1
ATOM 824 C CA . ALA A 1 104 ? 2.106 -3.632 -15.614 1.00 92.00 104 ALA A CA 1
ATOM 825 C C . ALA A 1 104 ? 2.014 -3.788 -14.095 1.00 92.00 104 ALA A C 1
ATOM 827 O O . ALA A 1 104 ? 2.453 -4.796 -13.544 1.00 92.00 104 ALA A O 1
ATOM 828 N N . THR A 1 105 ? 1.419 -2.816 -13.408 1.00 93.50 105 THR A N 1
ATOM 829 C CA . THR A 1 105 ? 1.289 -2.836 -11.947 1.00 93.50 105 THR A CA 1
ATOM 830 C C . THR A 1 105 ? -0.161 -2.628 -11.536 1.00 93.50 105 THR A C 1
ATOM 832 O O . THR A 1 105 ? -0.821 -1.702 -12.000 1.00 93.50 105 THR A O 1
ATOM 835 N N . SER A 1 106 ? -0.651 -3.473 -10.632 1.00 93.62 106 SER A N 1
ATOM 836 C CA . SER A 1 106 ? -1.981 -3.367 -10.037 1.00 93.62 106 SER A CA 1
ATOM 837 C C . SER A 1 106 ? -1.858 -3.045 -8.556 1.00 93.62 106 SER A C 1
ATOM 839 O O . SER A 1 106 ? -1.095 -3.693 -7.843 1.00 93.62 106 SER A O 1
ATOM 841 N N . HIS A 1 107 ? -2.619 -2.052 -8.102 1.00 94.56 107 HIS A N 1
ATOM 842 C CA . HIS A 1 107 ? -2.837 -1.768 -6.688 1.00 94.56 107 HIS A CA 1
ATOM 843 C C . HIS A 1 107 ? -4.323 -1.903 -6.382 1.00 94.56 107 HIS A C 1
ATOM 845 O O . HIS A 1 107 ? -5.169 -1.437 -7.145 1.00 94.56 107 HIS A O 1
ATOM 851 N N . GLN A 1 108 ? -4.639 -2.527 -5.255 1.00 95.56 108 GLN A N 1
ATOM 852 C CA . GLN A 1 108 ? -6.000 -2.673 -4.763 1.00 95.56 108 GLN A CA 1
ATOM 853 C C . GLN A 1 108 ? -6.022 -2.350 -3.271 1.00 95.56 108 GLN A C 1
ATOM 855 O O . GLN A 1 108 ? -5.208 -2.853 -2.494 1.00 95.56 108 GLN A O 1
ATOM 860 N N . ILE A 1 109 ? -6.964 -1.495 -2.879 1.00 95.50 109 ILE A N 1
ATOM 861 C CA . ILE A 1 109 ? -7.212 -1.138 -1.484 1.00 95.50 109 ILE A CA 1
ATOM 862 C C . ILE A 1 109 ? -8.659 -1.500 -1.168 1.00 95.50 109 ILE A C 1
ATOM 864 O O . ILE A 1 109 ? -9.574 -1.066 -1.865 1.00 95.50 109 ILE A O 1
ATOM 868 N N . TRP A 1 110 ? -8.872 -2.279 -0.107 1.00 97.56 110 TRP A N 1
ATOM 869 C CA . TRP A 1 110 ? -10.213 -2.582 0.395 1.00 97.56 110 TRP A CA 1
ATOM 870 C C . TRP A 1 110 ? -10.406 -2.007 1.780 1.00 97.56 110 TRP A C 1
ATOM 872 O O . TRP A 1 110 ? -9.513 -2.038 2.627 1.00 97.56 110 TRP A O 1
ATOM 882 N N . ILE A 1 111 ? -11.625 -1.545 2.012 1.00 97.12 111 ILE A N 1
ATOM 883 C CA . ILE A 1 111 ? -12.056 -0.956 3.266 1.00 97.12 111 ILE A CA 1
ATOM 884 C C . ILE A 1 111 ? -13.089 -1.888 3.880 1.00 97.12 111 ILE A C 1
ATOM 886 O O . ILE A 1 111 ? -1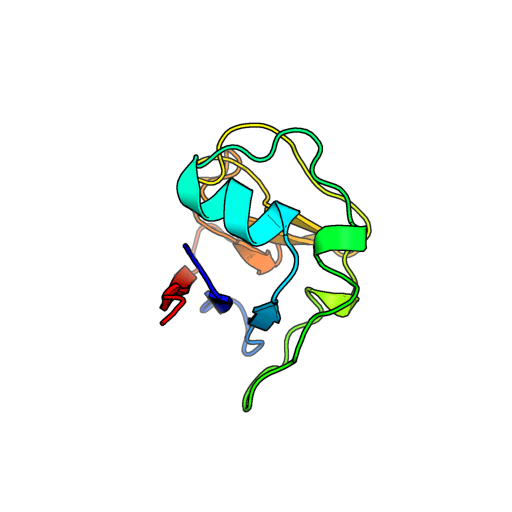4.111 -2.198 3.267 1.00 97.12 111 ILE A O 1
ATOM 890 N N . LYS A 1 112 ? -12.844 -2.309 5.117 1.00 97.25 112 LYS A N 1
ATOM 891 C CA . LYS A 1 112 ? -13.872 -2.927 5.949 1.00 97.25 112 LYS A CA 1
ATOM 892 C C . LYS A 1 112 ? -14.525 -1.832 6.779 1.00 97.25 112 LYS A C 1
ATOM 894 O O . LYS A 1 112 ? -13.843 -1.182 7.564 1.00 97.25 112 LYS A O 1
ATOM 899 N N . LEU A 1 113 ? -15.829 -1.623 6.625 1.00 95.38 113 LEU A N 1
ATOM 900 C CA . LEU A 1 113 ? -16.571 -0.643 7.423 1.00 95.38 113 LEU A CA 1
ATOM 901 C C . LEU A 1 113 ? -16.778 -1.149 8.858 1.00 95.38 113 LEU A C 1
ATOM 903 O O . LEU A 1 113 ? -16.992 -2.345 9.074 1.00 95.38 113 LEU A O 1
ATOM 907 N N . ALA A 1 114 ? -16.705 -0.238 9.829 1.00 89.44 114 ALA A N 1
ATOM 908 C CA . ALA A 1 114 ? -17.154 -0.504 11.192 1.00 89.44 114 ALA A CA 1
ATOM 909 C C . ALA A 1 114 ? -18.674 -0.719 11.186 1.00 89.44 114 ALA A C 1
ATOM 911 O O . ALA A 1 114 ? -19.392 -0.002 10.486 1.00 89.44 114 ALA A O 1
ATOM 912 N N . ARG A 1 115 ? -19.132 -1.734 11.921 1.00 80.06 115 ARG A N 1
ATOM 913 C CA . ARG A 1 115 ? -20.550 -1.977 12.194 1.00 80.06 115 ARG A CA 1
ATOM 914 C C . ARG A 1 115 ? -20.884 -1.459 13.578 1.00 80.06 115 ARG A C 1
ATOM 916 O O . ARG A 1 115 ? -20.000 -1.606 14.451 1.00 80.06 115 ARG A O 1
#

Organism: Micromonas pusilla (NCBI:txid38833)

Secondary structure (DSSP, 8-state):
-EEEEEEEEEETTEEEEEEEEE--HHHHHHHHH-B-TT--GGGTSSSEEEPTT---STTTT--B---SBGGGSEEEE-TTS-EEES-SSSSS-EESS---TT--EEEEEEEEEP-

pLDDT: mean 93.56, std 6.47, range [65.31, 98.69]